Protein AF-A0A382BAP4-F1 (afdb_monomer)

Solvent-accessible surface area (backbone atoms only — not comparable to full-atom values): 3871 Å² total; per-residue (Å²): 140,87,85,88,79,83,86,75,91,77,84,82,84,81,66,81,71,95,62,90,83,81,79,82,69,93,56,54,68,63,54,45,56,54,48,61,58,57,68,75,51,51,63,65,55,47,16,68,74,68,74,47,84,116

Sequence (54 aa):
VLAVLSPAKTLDFDAVAQSQKSSEPRFAMQANELATHLESFSPADLSDLMGVSA

Organism: NCBI:txid408172

Radius of gyration: 15.41 Å; Cα contacts (8 Å, |Δi|>4): 9; chains: 1; bounding box: 28×21×42 Å

Mean predicted aligned error: 3.64 Å

InterPro domains:
  IPR005583 DNA-binding and peroxide stress resistance protein YaaA [PF03883] (2-53)

Secondary structure (DSSP, 8-state):
-----PPPS---SSSPPS-------TTHHHHHHHHHHHTTS-HHHHHHHHT---

Foldseek 3Di:
DDDDDDDDPDDDPPDDDPDPDDDDDPPVVVVVVVVVVCVPDDPVRCCVVVVHDD

pLDDT: mean 95.03, std 4.69, range [68.81, 98.44]

Structure (mmCIF, N/CA/C/O backbone):
data_AF-A0A382BAP4-F1
#
_entry.id   AF-A0A382BAP4-F1
#
loop_
_atom_site.group_PDB
_atom_site.id
_atom_site.type_symbol
_atom_site.label_atom_id
_atom_site.label_alt_id
_atom_site.label_comp_id
_atom_site.label_asym_id
_atom_site.label_entity_id
_atom_site.label_seq_id
_atom_site.pdbx_PDB_ins_code
_atom_site.Cartn_x
_atom_site.Cartn_y
_atom_site.Cartn_z
_atom_site.occupancy
_atom_site.B_iso_or_equiv
_atom_site.auth_seq_id
_atom_site.auth_comp_id
_atom_site.auth_asym_id
_atom_site.auth_atom_id
_atom_site.pdbx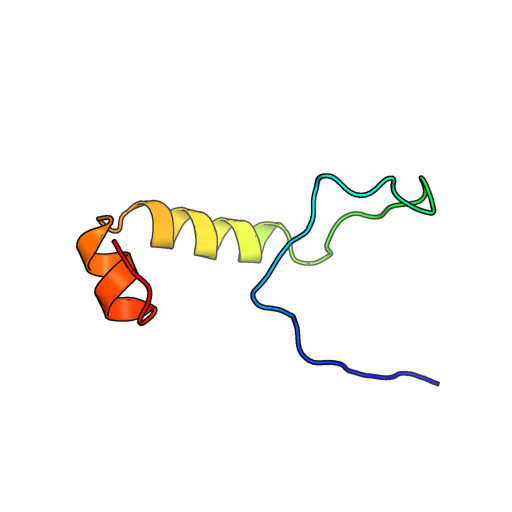_PDB_model_num
ATOM 1 N N . VAL A 1 1 ? -1.362 -9.168 -27.250 1.00 79.38 1 VAL A N 1
ATOM 2 C CA . VAL A 1 1 ? -2.003 -10.024 -26.222 1.00 79.38 1 VAL A CA 1
ATOM 3 C C . VAL A 1 1 ? -2.120 -9.212 -24.946 1.00 79.38 1 VAL A C 1
ATOM 5 O O . VAL A 1 1 ? -1.188 -8.472 -24.657 1.00 79.38 1 VAL A O 1
ATOM 8 N N . LEU A 1 2 ? -3.244 -9.309 -24.234 1.00 93.44 2 LEU A N 1
ATOM 9 C CA . LEU A 1 2 ? -3.448 -8.682 -22.926 1.00 93.44 2 LEU A CA 1
ATOM 10 C C . LEU A 1 2 ? -3.617 -9.794 -21.886 1.00 93.44 2 LEU A C 1
ATOM 12 O O . LEU A 1 2 ? -4.419 -10.700 -22.099 1.00 93.44 2 LEU A O 1
ATOM 16 N N . ALA A 1 3 ? -2.855 -9.726 -20.799 1.00 96.88 3 ALA A N 1
ATOM 17 C CA . ALA A 1 3 ? -2.965 -10.630 -19.661 1.00 96.88 3 ALA A CA 1
ATOM 18 C C . ALA A 1 3 ? -3.367 -9.832 -18.418 1.00 96.88 3 ALA A C 1
ATOM 20 O O . ALA A 1 3 ? -2.955 -8.681 -18.263 1.00 96.88 3 ALA A O 1
ATOM 21 N N . VAL A 1 4 ? -4.160 -10.450 -17.543 1.00 96.06 4 VAL A N 1
ATOM 22 C CA . VAL A 1 4 ? -4.572 -9.883 -16.255 1.00 96.06 4 VAL A CA 1
ATOM 23 C C . VAL A 1 4 ? -4.060 -10.805 -15.159 1.00 96.06 4 VAL A C 1
ATOM 25 O O . VAL A 1 4 ? -4.280 -12.014 -15.216 1.00 96.06 4 VAL A O 1
ATOM 28 N N . LEU A 1 5 ? -3.351 -10.231 -14.191 1.00 95.56 5 LEU A N 1
ATOM 29 C CA . LEU A 1 5 ? -2.735 -10.941 -13.076 1.00 95.56 5 LEU A CA 1
ATOM 30 C C . LEU A 1 5 ? -3.271 -10.386 -11.757 1.00 95.56 5 LEU A C 1
ATOM 32 O O . LEU A 1 5 ? -3.631 -9.211 -11.671 1.00 95.56 5 LEU A O 1
ATOM 36 N N . SER A 1 6 ? -3.290 -11.230 -10.731 1.00 97.00 6 SER A N 1
ATOM 37 C CA . SER A 1 6 ? -3.594 -10.805 -9.365 1.00 97.00 6 SER A CA 1
ATOM 38 C C . SER A 1 6 ? -2.404 -10.057 -8.745 1.00 97.00 6 SER A C 1
ATOM 40 O O . SER A 1 6 ? -1.257 -10.392 -9.053 1.00 97.00 6 SER A O 1
ATOM 42 N N . PRO A 1 7 ? -2.643 -9.079 -7.853 1.00 96.75 7 PRO A N 1
ATOM 43 C CA . PRO A 1 7 ? -1.575 -8.397 -7.128 1.00 96.75 7 PRO A CA 1
ATOM 44 C C . PRO A 1 7 ? -0.957 -9.285 -6.035 1.00 96.75 7 PRO A C 1
ATOM 46 O O . PRO A 1 7 ? -1.551 -10.274 -5.595 1.00 96.75 7 PRO A O 1
ATOM 49 N N . ALA A 1 8 ? 0.226 -8.890 -5.561 1.00 96.06 8 ALA A N 1
ATOM 50 C CA . ALA A 1 8 ? 0.885 -9.481 -4.400 1.00 96.06 8 ALA A CA 1
ATOM 51 C C . ALA A 1 8 ? 0.538 -8.715 -3.111 1.00 96.06 8 ALA A C 1
ATOM 53 O O . ALA A 1 8 ? 0.216 -7.530 -3.156 1.00 96.06 8 ALA A O 1
ATOM 54 N N . LYS A 1 9 ? 0.624 -9.393 -1.957 1.00 92.69 9 LYS A N 1
ATOM 55 C CA . LYS A 1 9 ? 0.518 -8.749 -0.632 1.00 92.69 9 LYS A CA 1
ATOM 56 C C . LYS A 1 9 ? 1.857 -8.189 -0.143 1.00 92.69 9 LYS A C 1
ATOM 58 O O . LYS A 1 9 ? 1.882 -7.212 0.589 1.00 92.69 9 LYS A O 1
ATOM 63 N N . THR A 1 10 ? 2.958 -8.829 -0.530 1.00 95.00 10 THR A N 1
ATOM 64 C CA . THR A 1 10 ? 4.320 -8.433 -0.161 1.00 95.00 10 THR A CA 1
ATOM 65 C C . THR A 1 10 ? 4.868 -7.455 -1.192 1.00 95.00 10 THR A C 1
ATOM 67 O O . THR A 1 10 ? 4.718 -7.684 -2.393 1.00 95.00 10 THR A O 1
ATOM 70 N N . LEU A 1 11 ? 5.517 -6.394 -0.719 1.00 94.50 11 LEU A N 1
ATOM 71 C CA . LEU A 1 11 ? 6.201 -5.398 -1.539 1.00 94.50 11 LEU A CA 1
ATOM 72 C C . LEU A 1 11 ? 7.702 -5.433 -1.230 1.00 94.50 11 LEU A C 1
ATOM 74 O O . LEU A 1 11 ? 8.081 -5.672 -0.086 1.00 94.50 11 LEU A O 1
ATOM 78 N N . ASP A 1 12 ? 8.529 -5.187 -2.243 1.00 94.62 12 ASP A N 1
ATOM 79 C CA . ASP A 1 12 ? 9.987 -5.102 -2.130 1.00 94.62 12 ASP A CA 1
ATOM 80 C C . ASP A 1 12 ? 10.445 -3.743 -2.668 1.00 94.62 12 ASP A C 1
ATOM 82 O O . ASP A 1 12 ? 10.264 -3.442 -3.851 1.00 94.62 12 ASP A O 1
ATOM 86 N N . PHE A 1 13 ? 10.992 -2.920 -1.774 1.00 93.44 13 PHE A N 1
ATOM 87 C CA . PHE A 1 13 ? 11.544 -1.600 -2.084 1.00 93.44 13 PHE A CA 1
ATOM 88 C C . PHE A 1 13 ? 13.075 -1.554 -1.953 1.00 93.44 13 PHE A C 1
ATOM 90 O O . PHE A 1 13 ? 13.669 -0.515 -2.241 1.00 93.44 13 PHE A O 1
ATOM 97 N N . ASP A 1 14 ? 13.712 -2.656 -1.545 1.00 94.81 14 ASP A N 1
ATOM 98 C CA . ASP A 1 14 ? 15.165 -2.743 -1.351 1.00 94.81 14 ASP A CA 1
ATOM 99 C C . ASP A 1 14 ? 15.871 -3.225 -2.624 1.00 94.81 14 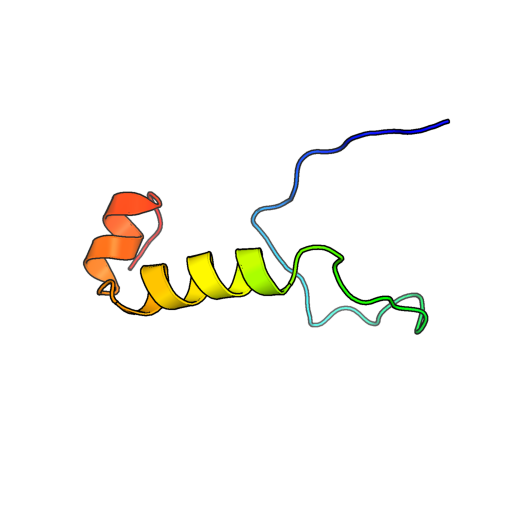ASP A C 1
ATOM 101 O O . ASP A 1 14 ? 17.032 -2.889 -2.881 1.00 94.81 14 ASP A O 1
ATOM 105 N N . ALA A 1 15 ? 15.175 -4.015 -3.446 1.00 92.69 15 ALA A N 1
ATOM 106 C CA . ALA A 1 15 ? 15.706 -4.483 -4.713 1.00 92.69 15 ALA A CA 1
ATOM 107 C C . ALA A 1 15 ? 16.016 -3.324 -5.672 1.00 92.69 15 ALA A C 1
ATOM 109 O O . ALA A 1 15 ? 15.212 -2.422 -5.913 1.00 92.69 15 ALA A O 1
ATOM 110 N N . VAL A 1 16 ? 17.184 -3.401 -6.313 1.00 93.94 16 VAL A N 1
ATOM 111 C CA . VAL A 1 16 ? 17.546 -2.467 -7.381 1.00 93.94 16 VAL A CA 1
ATOM 112 C C . VAL A 1 16 ? 16.591 -2.664 -8.558 1.00 93.94 16 VAL A C 1
ATOM 114 O O . VAL A 1 16 ? 16.532 -3.743 -9.156 1.00 93.94 16 VAL A O 1
ATOM 117 N N . ALA A 1 17 ? 15.861 -1.606 -8.914 1.00 92.44 17 ALA A N 1
ATOM 118 C CA . ALA A 1 17 ? 14.941 -1.631 -10.040 1.00 92.44 17 ALA A CA 1
ATOM 119 C C . ALA A 1 17 ? 15.687 -1.961 -11.342 1.00 92.44 17 ALA A C 1
ATOM 121 O O . ALA A 1 17 ? 16.657 -1.303 -11.718 1.00 92.44 17 ALA A O 1
ATOM 122 N N 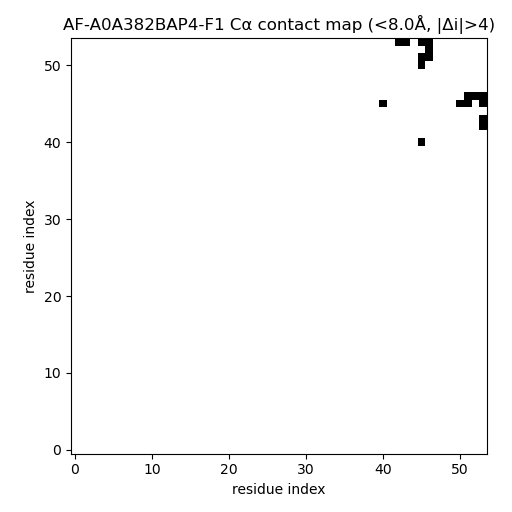. GLN A 1 18 ? 15.191 -2.956 -12.078 1.00 95.19 18 GLN A N 1
ATOM 123 C CA . GLN A 1 18 ? 15.779 -3.371 -13.358 1.00 95.19 18 GLN A CA 1
ATOM 124 C C . GLN A 1 18 ? 15.592 -2.322 -14.474 1.00 95.19 18 GLN A C 1
ATOM 126 O O . GLN A 1 18 ? 16.168 -2.444 -15.553 1.00 95.19 18 GLN A O 1
ATOM 131 N N . SER A 1 19 ? 14.770 -1.295 -14.237 1.00 95.38 19 SER A N 1
ATOM 132 C CA . SER A 1 19 ? 14.458 -0.215 -15.171 1.00 95.38 19 SER A CA 1
ATOM 133 C C . SER A 1 19 ? 14.134 1.070 -14.412 1.00 95.38 19 SER A C 1
ATOM 135 O O . SER A 1 19 ? 13.506 1.027 -13.360 1.00 95.38 19 SER A O 1
ATOM 137 N N . GLN A 1 20 ? 14.497 2.215 -14.997 1.00 94.12 20 GLN A N 1
ATOM 138 C CA . GLN A 1 20 ? 14.126 3.544 -14.491 1.00 94.12 20 GLN A CA 1
ATOM 139 C C . GLN A 1 20 ? 12.892 4.142 -15.187 1.00 94.12 20 GLN A C 1
ATOM 141 O O . GLN A 1 20 ? 12.471 5.249 -14.867 1.00 94.12 20 GLN A O 1
ATOM 146 N N . LYS A 1 21 ? 12.319 3.447 -16.177 1.00 96.94 21 LYS A N 1
ATOM 147 C CA . LYS A 1 21 ? 11.092 3.900 -16.845 1.00 96.94 21 LYS A CA 1
ATOM 148 C C . LYS A 1 21 ? 9.887 3.597 -15.959 1.00 96.94 21 LYS A C 1
ATOM 150 O O . LYS A 1 21 ? 9.654 2.434 -15.640 1.00 96.94 21 LYS A O 1
ATOM 155 N N . SER A 1 22 ? 9.101 4.620 -15.654 1.00 96.19 22 SER A N 1
ATOM 156 C CA . SER A 1 22 ? 7.850 4.528 -14.902 1.00 96.19 22 SER A CA 1
ATOM 157 C C . SER A 1 22 ? 6.751 5.367 -15.564 1.00 96.19 22 SER A C 1
ATOM 159 O O . SER A 1 22 ? 6.998 6.128 -16.502 1.00 96.19 22 SER A O 1
ATOM 161 N N . SER A 1 23 ? 5.518 5.192 -15.098 1.00 96.31 23 SER A N 1
ATOM 162 C CA . SER A 1 23 ? 4.357 5.989 -15.493 1.00 96.31 23 SER A CA 1
ATOM 163 C C . SER A 1 23 ? 3.441 6.185 -14.296 1.00 96.31 23 SER A C 1
ATOM 165 O O . SER A 1 23 ? 3.414 5.334 -13.408 1.00 96.31 23 SER A O 1
ATOM 167 N N . GLU A 1 24 ? 2.620 7.227 -14.333 1.00 97.38 24 GLU A N 1
ATOM 168 C CA . GLU A 1 24 ? 1.626 7.464 -13.290 1.00 97.38 24 GLU A CA 1
ATOM 169 C C . GLU A 1 24 ? 0.392 6.550 -13.424 1.00 97.38 24 GLU A C 1
ATOM 171 O O . GLU A 1 24 ? -0.054 6.262 -14.547 1.00 97.38 24 GLU A O 1
ATOM 176 N N . PRO A 1 25 ? -0.206 6.107 -12.302 1.00 97.25 25 PRO A N 1
ATOM 177 C CA . PRO A 1 25 ? -1.474 5.391 -12.315 1.00 97.25 25 PRO A CA 1
ATOM 178 C C . PRO A 1 25 ? -2.605 6.252 -12.887 1.00 97.25 25 PRO A C 1
ATOM 180 O O . PRO A 1 25 ? -2.785 7.411 -12.522 1.00 97.25 25 PRO A O 1
ATOM 183 N N . ARG A 1 26 ? -3.451 5.658 -13.736 1.00 98.12 26 ARG A N 1
ATOM 184 C CA . ARG A 1 26 ? -4.588 6.368 -14.356 1.00 98.12 26 ARG A CA 1
ATOM 185 C C . ARG 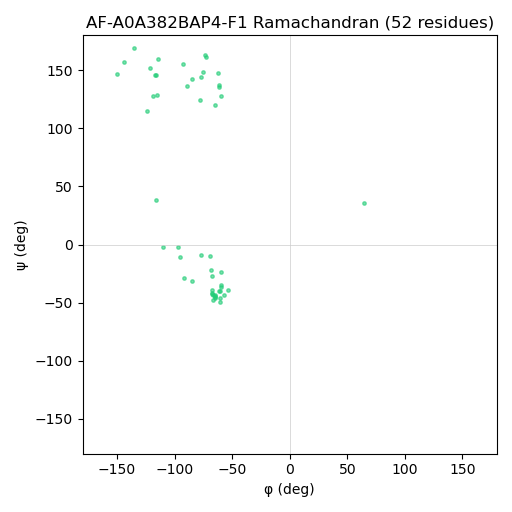A 1 26 ? -5.701 6.753 -13.374 1.00 98.12 26 ARG A C 1
ATOM 187 O O . ARG A 1 26 ? -6.478 7.648 -13.677 1.00 98.12 26 ARG A O 1
ATOM 194 N N . PHE A 1 27 ? -5.784 6.075 -12.230 1.00 98.06 27 PHE A N 1
ATOM 195 C CA . PHE A 1 27 ? -6.850 6.231 -11.232 1.00 98.06 27 PHE A CA 1
ATOM 196 C C . PHE A 1 27 ? -6.315 6.754 -9.890 1.00 98.06 27 PHE A C 1
ATOM 198 O O . PHE A 1 27 ? -6.728 6.303 -8.823 1.00 98.06 27 PHE A O 1
ATOM 205 N N . ALA A 1 28 ? -5.349 7.678 -9.937 1.00 97.50 28 ALA A N 1
ATOM 206 C CA . ALA A 1 28 ? -4.705 8.215 -8.737 1.00 97.50 28 ALA A CA 1
ATOM 207 C C . ALA A 1 28 ? -5.699 8.905 -7.780 1.00 97.50 28 ALA A C 1
ATOM 209 O O . ALA A 1 28 ? -5.579 8.761 -6.568 1.00 97.50 28 ALA A O 1
ATOM 210 N N . MET A 1 29 ? -6.716 9.594 -8.311 1.00 98.06 29 MET A N 1
ATOM 211 C CA . MET A 1 29 ? -7.739 10.275 -7.505 1.00 98.06 29 MET A CA 1
ATOM 212 C C . MET A 1 29 ? -8.579 9.285 -6.690 1.00 98.06 29 MET A C 1
ATOM 214 O O . MET A 1 29 ? -8.752 9.463 -5.491 1.00 98.06 29 MET A O 1
ATOM 218 N N . GLN A 1 30 ? -9.024 8.200 -7.320 1.00 98.44 30 GLN A N 1
ATOM 219 C CA . GLN A 1 30 ? -9.811 7.150 -6.675 1.00 98.44 30 GLN A CA 1
ATOM 220 C C . GLN A 1 30 ? -8.984 6.385 -5.638 1.00 98.44 30 GLN A C 1
ATOM 222 O O . GLN A 1 30 ? -9.477 6.061 -4.561 1.00 98.44 30 GLN A O 1
ATOM 227 N N . ALA A 1 31 ? -7.709 6.113 -5.943 1.00 97.88 31 ALA A N 1
ATOM 228 C CA . ALA A 1 31 ? -6.793 5.518 -4.974 1.00 97.88 31 ALA A CA 1
ATOM 229 C C . ALA A 1 31 ? -6.628 6.419 -3.739 1.00 97.88 31 ALA A C 1
ATOM 231 O O . ALA A 1 31 ? -6.629 5.921 -2.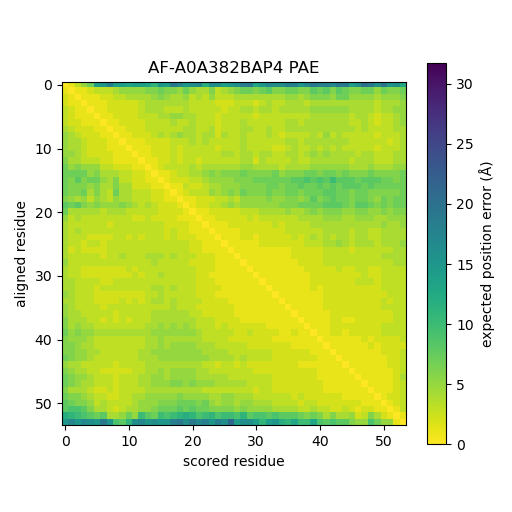616 1.00 97.88 31 ALA A O 1
ATOM 232 N N . ASN A 1 32 ? -6.548 7.738 -3.942 1.00 97.88 32 ASN A N 1
ATOM 233 C CA . ASN A 1 32 ? -6.439 8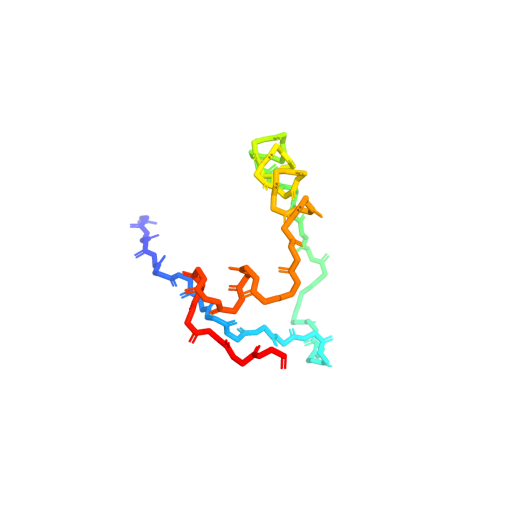.700 -2.853 1.00 97.88 32 ASN A CA 1
ATOM 234 C C . ASN A 1 32 ? -7.712 8.768 -1.996 1.00 97.88 32 ASN A C 1
ATOM 236 O O . ASN A 1 32 ? -7.610 8.781 -0.778 1.00 97.88 32 ASN A O 1
ATOM 240 N N . GLU A 1 33 ? -8.903 8.749 -2.599 1.00 98.31 33 GLU A N 1
ATOM 241 C CA . GLU A 1 33 ? -10.172 8.698 -1.851 1.00 98.31 33 GLU A CA 1
ATOM 242 C C . GLU A 1 33 ? -10.237 7.483 -0.912 1.00 98.31 33 GLU A C 1
ATOM 244 O O . GLU A 1 33 ? -10.620 7.611 0.253 1.00 98.31 33 GLU A O 1
ATOM 249 N N . LEU A 1 34 ? -9.811 6.311 -1.397 1.00 97.44 34 LEU A N 1
ATOM 250 C CA . LEU A 1 34 ? -9.733 5.094 -0.587 1.00 97.44 34 LEU A CA 1
ATOM 251 C C . LEU A 1 34 ? -8.703 5.223 0.540 1.00 97.44 34 LEU A C 1
ATOM 253 O O . LEU A 1 34 ? -9.005 4.865 1.678 1.00 97.44 34 LEU A O 1
ATOM 257 N N . ALA A 1 35 ? -7.511 5.744 0.239 1.00 97.25 35 ALA A N 1
ATOM 258 C CA . ALA A 1 35 ? -6.460 5.947 1.232 1.00 97.25 35 ALA A CA 1
ATOM 259 C C . ALA A 1 35 ? -6.923 6.897 2.347 1.00 97.25 35 ALA A C 1
ATOM 261 O O . ALA A 1 35 ? -6.874 6.528 3.516 1.00 97.25 35 ALA A O 1
ATOM 262 N N . THR A 1 36 ? -7.482 8.057 1.990 1.00 98.00 36 THR A N 1
ATOM 263 C CA . THR A 1 36 ? -8.012 9.038 2.950 1.00 98.00 36 THR A CA 1
ATOM 264 C C . THR A 1 36 ? -9.125 8.457 3.824 1.00 98.00 36 THR A C 1
ATOM 266 O O . THR A 1 36 ? -9.228 8.795 5.000 1.00 98.00 36 THR A O 1
ATOM 269 N N . HIS A 1 37 ? -9.965 7.565 3.291 1.00 97.06 37 HIS A N 1
ATOM 270 C CA . HIS A 1 37 ? -10.964 6.890 4.115 1.00 97.06 37 HIS A CA 1
ATOM 271 C C . HIS A 1 37 ? -10.311 5.955 5.146 1.00 97.06 37 HIS A C 1
ATOM 273 O O . HIS A 1 37 ? -10.650 6.021 6.329 1.00 97.06 37 HIS A O 1
ATOM 279 N N . LEU A 1 38 ? -9.354 5.129 4.714 1.00 96.25 38 LEU A N 1
ATOM 280 C CA . LEU A 1 38 ? -8.646 4.173 5.573 1.00 96.25 38 LEU A CA 1
ATOM 281 C C . LEU A 1 38 ? -7.748 4.852 6.619 1.00 96.25 38 LEU A C 1
ATOM 283 O O . LEU A 1 38 ? -7.562 4.299 7.696 1.00 96.25 38 LEU A O 1
ATOM 287 N N . GLU A 1 39 ? -7.252 6.063 6.360 1.00 96.81 39 GLU A N 1
ATOM 288 C CA . GLU A 1 39 ? -6.481 6.862 7.328 1.00 96.81 39 GLU A CA 1
ATOM 289 C C . GLU A 1 39 ? -7.261 7.185 8.615 1.00 96.81 39 GLU A C 1
ATOM 291 O O . GLU A 1 39 ? -6.654 7.438 9.653 1.00 96.81 39 GLU A O 1
ATOM 296 N N . SER A 1 40 ? -8.598 7.170 8.569 1.00 96.88 40 SER A N 1
ATOM 297 C CA . SER A 1 40 ? -9.444 7.395 9.750 1.00 96.88 40 SER A CA 1
ATOM 298 C C . SER A 1 40 ? -9.554 6.189 10.693 1.00 96.88 40 SER A C 1
ATOM 300 O O . SER A 1 40 ? -10.091 6.328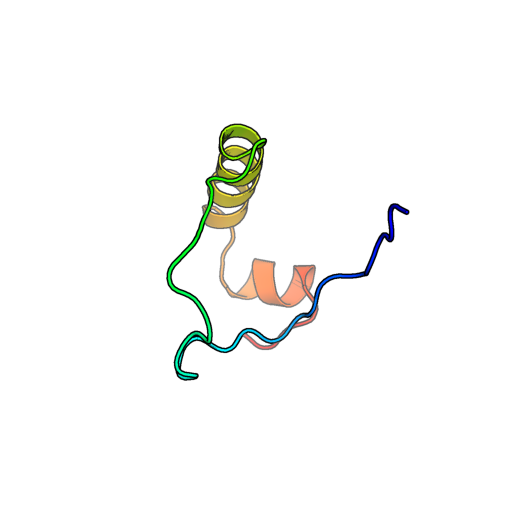 11.793 1.00 96.88 40 SER A O 1
ATOM 302 N N . PHE A 1 41 ? -9.057 5.019 10.286 1.00 97.56 41 PHE A N 1
ATOM 303 C CA . PHE A 1 41 ? -9.151 3.774 11.044 1.00 97.56 41 PHE A CA 1
ATOM 304 C C . PHE A 1 41 ? -8.009 3.683 12.059 1.00 97.56 41 PHE A C 1
ATOM 306 O O . PHE A 1 41 ? -6.869 4.056 11.772 1.00 97.56 41 PHE A O 1
ATOM 313 N N . SER A 1 42 ? -8.288 3.150 13.249 1.00 96.75 42 SER A N 1
ATOM 314 C CA . SER A 1 42 ? -7.218 2.827 14.191 1.00 96.75 42 SER A CA 1
ATOM 315 C C . SER A 1 42 ? -6.430 1.594 13.717 1.00 96.75 42 SER A C 1
ATOM 317 O O . SER A 1 42 ? -6.943 0.799 12.924 1.00 96.75 42 SER A O 1
ATOM 319 N N . PRO A 1 43 ? -5.203 1.367 14.225 1.00 95.56 43 PRO A N 1
ATOM 320 C CA . PRO A 1 43 ? -4.465 0.138 13.934 1.00 95.56 43 PRO A CA 1
ATOM 321 C C . PRO A 1 43 ? -5.266 -1.134 14.246 1.00 95.56 43 PRO A C 1
ATOM 323 O O . PRO A 1 43 ? -5.251 -2.064 13.451 1.00 95.56 43 PRO A O 1
ATOM 326 N N . ALA A 1 44 ? -6.028 -1.147 15.348 1.00 96.69 44 ALA A N 1
ATOM 327 C CA . ALA A 1 44 ? -6.876 -2.282 15.712 1.00 96.69 44 ALA A CA 1
ATOM 328 C C . ALA A 1 44 ? -8.002 -2.511 14.689 1.00 96.69 44 ALA A C 1
ATOM 330 O O . ALA A 1 44 ? -8.212 -3.644 14.262 1.00 96.69 44 ALA A O 1
ATOM 331 N N . ASP A 1 45 ? -8.662 -1.438 14.235 1.00 96.75 45 ASP A N 1
ATOM 332 C CA . ASP A 1 45 ? -9.706 -1.538 13.206 1.00 96.75 45 ASP A CA 1
ATOM 333 C C . ASP A 1 45 ? -9.139 -2.092 11.891 1.00 96.75 45 ASP A C 1
ATOM 335 O O . ASP A 1 45 ? -9.779 -2.910 11.230 1.00 96.75 45 ASP A O 1
ATOM 339 N N . LEU A 1 46 ? -7.927 -1.673 11.506 1.00 95.31 46 LEU A N 1
ATOM 340 C CA . LEU A 1 46 ? -7.257 -2.168 10.301 1.00 95.31 46 LEU A CA 1
ATOM 341 C C . LEU A 1 46 ? -6.858 -3.640 10.429 1.00 95.31 46 LEU A C 1
ATOM 343 O O . LEU A 1 46 ? -7.053 -4.401 9.481 1.00 95.31 46 LEU A O 1
ATOM 347 N N . SER A 1 47 ? -6.328 -4.056 11.577 1.00 95.88 47 SER A N 1
ATOM 348 C CA . SER A 1 47 ? -5.984 -5.454 11.846 1.00 95.88 47 SER A CA 1
ATOM 349 C C . SER A 1 47 ? -7.200 -6.368 11.774 1.00 95.88 47 SER A C 1
ATOM 351 O O . SER A 1 47 ? -7.142 -7.396 11.095 1.00 95.88 47 SER A O 1
ATOM 353 N N . ASP A 1 48 ? -8.311 -5.964 12.392 1.00 96.62 48 ASP A N 1
ATOM 354 C CA . ASP A 1 4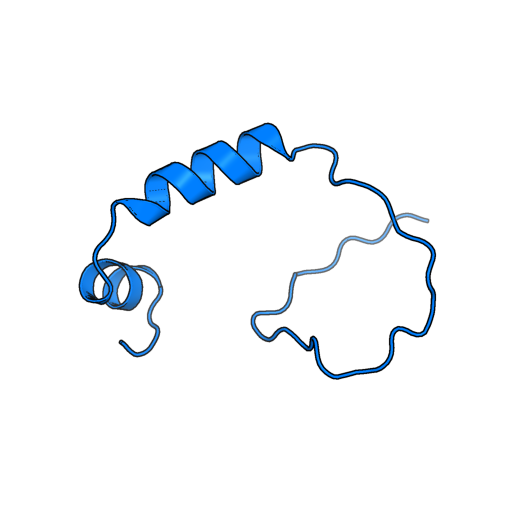8 ? -9.566 -6.716 12.377 1.00 96.62 48 ASP A CA 1
ATOM 355 C C . ASP A 1 48 ? -10.175 -6.769 10.968 1.00 96.62 48 ASP A C 1
ATOM 357 O O . ASP A 1 48 ? -10.598 -7.833 10.510 1.00 96.62 48 ASP A O 1
ATOM 361 N N . LEU A 1 49 ? -10.171 -5.644 10.242 1.00 95.75 49 LEU A N 1
ATOM 362 C CA . LEU A 1 49 ? -10.692 -5.555 8.875 1.00 95.75 49 LEU A CA 1
ATOM 363 C C . LEU A 1 49 ? -9.884 -6.406 7.887 1.00 95.75 49 LEU A C 1
ATOM 365 O O . LEU A 1 49 ? -10.453 -7.069 7.018 1.00 95.75 49 LEU A O 1
ATOM 369 N N . MET A 1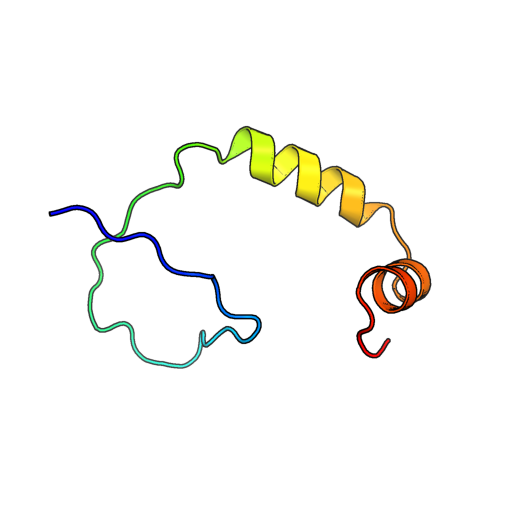 50 ? -8.557 -6.349 7.986 1.00 94.75 50 MET A N 1
ATOM 370 C CA . MET A 1 50 ? -7.645 -6.929 6.996 1.00 94.75 50 MET A CA 1
ATOM 371 C C . MET A 1 50 ? -7.165 -8.335 7.376 1.00 94.75 50 MET A C 1
ATOM 373 O O . MET A 1 50 ? -6.560 -9.014 6.542 1.00 94.75 50 MET A O 1
ATOM 377 N N . GLY A 1 51 ? -7.415 -8.782 8.611 1.00 94.69 51 GLY A N 1
ATOM 378 C CA . GLY A 1 51 ? -6.922 -10.056 9.138 1.00 94.69 51 GLY A CA 1
ATOM 379 C C . GLY A 1 51 ? -5.395 -10.097 9.244 1.00 94.69 51 GLY A C 1
ATOM 380 O O . GLY A 1 51 ? -4.785 -11.133 8.971 1.00 94.69 51 GLY A O 1
ATOM 381 N N . VAL A 1 52 ? -4.774 -8.964 9.580 1.00 91.88 52 VAL A N 1
ATOM 382 C CA . VAL A 1 52 ? -3.318 -8.814 9.740 1.00 91.88 52 VAL A CA 1
ATOM 383 C C . VAL A 1 52 ? -2.970 -8.513 11.195 1.00 91.88 52 VAL A C 1
ATOM 385 O O . VAL A 1 52 ? -3.820 -8.078 11.965 1.00 91.88 52 VAL A O 1
ATOM 388 N N . SER A 1 53 ? -1.720 -8.750 11.592 1.00 86.81 53 SER A N 1
ATOM 389 C CA . SER A 1 53 ? -1.254 -8.379 12.933 1.00 86.81 53 SER A CA 1
ATOM 390 C C . SER A 1 53 ? -1.331 -6.864 13.153 1.00 86.81 53 SER A C 1
ATOM 392 O O . SER A 1 53 ? -1.141 -6.104 12.202 1.00 86.81 53 SER A O 1
ATOM 394 N N . ALA A 1 54 ? -1.596 -6.456 14.396 1.00 68.81 54 ALA A N 1
ATOM 395 C CA . ALA A 1 54 ? -1.530 -5.062 14.845 1.00 68.81 54 ALA A CA 1
ATOM 396 C C . ALA A 1 54 ? -0.095 -4.559 15.017 1.00 68.81 54 ALA A C 1
ATOM 398 O O . ALA A 1 54 ? 0.792 -5.403 15.293 1.00 68.81 54 ALA A O 1
#